Protein AF-A7TA82-F1 (afdb_monomer_lite)

InterPro domains:
  IPR003020 Bicarbonate transporter, eukaryotic [PR01231] (74-86)
  IPR003020 Bicarbonate transporter, eukaryotic [PR01231] (95-107)
  IPR003020 Bicarbonate transporter, eukaryotic [PTHR11453] (2-113)
  IPR011531 Bicarbonate transporter-like, transmembrane domain [PF00955] (2-113)

pLDDT: mean 87.97, std 6.19, range [56.41, 96.25]

Foldseek 3Di:
DVVQVVVQVVVLVVCCVPPPDNVDRDHDAPVNVVVLVVLVVVCVVVVHDSVVVVVVVVVVVVVVVVVCVVVVVVVVVVVDDPVNVVVVVVVSVVVVVVVVVVVVVVVCVVPPDDD

Secondary structure (DSSP, 8-state):
-HHHHHHHHHHHHHHHHH-S-TTPPP---HHHHHHHHHHHHHHHHHT--HHHHHHHHHHHHHHHHHHHHHTTTHHHHTT--HHHHHHHHHHHHHHHHHHHHHHHHHHHHHS----

Organism: Nematostella vectensis (NCBI:txid45351)

Structure (mmCIF, N/CA/C/O backbone):
data_AF-A7TA82-F1
#
_entry.id   AF-A7TA82-F1
#
loop_
_atom_site.group_PDB
_atom_site.id
_atom_site.type_symbol
_atom_site.label_atom_id
_atom_site.label_alt_id
_atom_site.label_comp_id
_atom_site.label_asym_id
_atom_site.label_entity_id
_atom_site.label_seq_id
_atom_site.pdbx_PDB_ins_code
_atom_site.Cartn_x
_atom_site.Cartn_y
_atom_site.Cartn_z
_atom_site.occupancy
_atom_site.B_iso_or_equiv
_atom_site.auth_seq_id
_atom_site.auth_comp_id
_atom_site.auth_asym_id
_atom_site.auth_atom_id
_atom_site.pdbx_PDB_model_num
ATOM 1 N N . ALA A 1 1 ? -13.022 -10.101 -6.756 1.00 64.88 1 ALA A N 1
ATOM 2 C CA . ALA A 1 1 ? -12.839 -9.305 -7.994 1.00 64.88 1 ALA A CA 1
ATOM 3 C C . ALA A 1 1 ? -13.788 -8.105 -8.052 1.00 64.88 1 ALA A C 1
ATOM 5 O O . ALA A 1 1 ? -13.301 -6.985 -8.067 1.00 64.88 1 ALA A O 1
ATOM 6 N N . MET A 1 2 ? -15.112 -8.308 -8.012 1.00 81.75 2 MET A N 1
ATOM 7 C CA . MET A 1 2 ? -16.097 -7.213 -8.091 1.00 81.75 2 MET A CA 1
ATOM 8 C C . MET A 1 2 ? -15.935 -6.156 -6.984 1.00 81.75 2 MET A C 1
ATOM 10 O O . MET A 1 2 ? -15.933 -4.965 -7.274 1.00 81.75 2 MET A O 1
ATOM 14 N N . GLU A 1 3 ? -15.715 -6.578 -5.736 1.00 82.75 3 GLU A N 1
ATOM 15 C CA . GLU A 1 3 ? -15.511 -5.661 -4.601 1.00 82.75 3 GLU A CA 1
ATOM 16 C C . GLU A 1 3 ? -14.254 -4.795 -4.760 1.00 82.75 3 GLU A C 1
ATOM 18 O O . GLU A 1 3 ? -14.289 -3.598 -4.497 1.00 82.75 3 GLU A O 1
ATOM 23 N N . GLN A 1 4 ? -13.159 -5.382 -5.254 1.00 81.12 4 GLN A N 1
ATOM 24 C CA . GLN A 1 4 ? -11.901 -4.672 -5.513 1.00 81.12 4 GLN A CA 1
ATOM 25 C C . GLN A 1 4 ? -12.055 -3.663 -6.664 1.00 81.12 4 GLN A C 1
ATOM 27 O O . GLN A 1 4 ? -11.525 -2.558 -6.592 1.00 81.12 4 GLN A O 1
ATOM 32 N N . MET A 1 5 ? -12.830 -4.002 -7.702 1.00 86.31 5 MET A N 1
ATOM 33 C CA . MET A 1 5 ? -13.138 -3.079 -8.801 1.00 86.31 5 MET A CA 1
ATOM 34 C C . MET A 1 5 ? -14.002 -1.905 -8.332 1.00 86.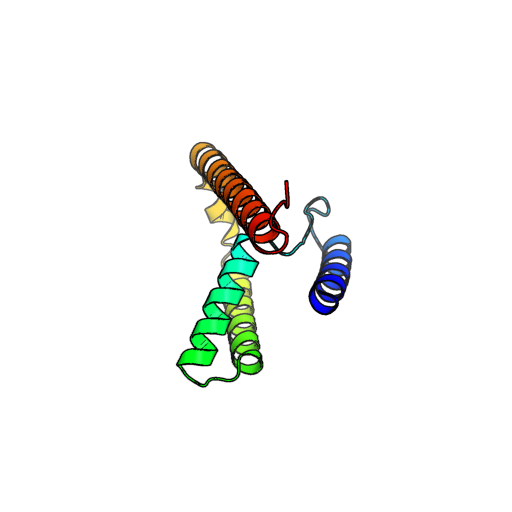31 5 MET A C 1
ATOM 36 O O . MET A 1 5 ? -13.694 -0.757 -8.644 1.00 86.31 5 MET A O 1
ATOM 40 N N . LEU A 1 6 ? -15.060 -2.181 -7.565 1.00 90.50 6 LEU A N 1
ATOM 41 C CA . LEU A 1 6 ? -15.954 -1.148 -7.044 1.00 90.50 6 LEU A CA 1
ATOM 42 C C . LEU A 1 6 ? -15.230 -0.240 -6.040 1.00 90.50 6 LEU A C 1
ATOM 44 O O . LEU A 1 6 ? -15.313 0.982 -6.146 1.00 90.50 6 LEU A O 1
ATOM 48 N N . GLY A 1 7 ? -14.479 -0.828 -5.105 1.00 86.88 7 GLY A N 1
ATOM 49 C CA . GLY A 1 7 ? -13.681 -0.092 -4.126 1.00 86.88 7 GLY A CA 1
ATOM 50 C C . GLY A 1 7 ? -12.603 0.769 -4.785 1.00 86.88 7 GLY A C 1
ATOM 51 O O . GLY A 1 7 ? -12.468 1.944 -4.448 1.00 86.88 7 GLY A O 1
ATOM 52 N N . GLY A 1 8 ? -11.897 0.223 -5.781 1.00 87.62 8 GLY A N 1
ATOM 53 C CA . GLY A 1 8 ? -10.913 0.962 -6.571 1.00 87.62 8 GLY A CA 1
ATOM 54 C C . GLY A 1 8 ? -11.528 2.122 -7.357 1.00 87.62 8 GLY A C 1
ATOM 55 O O . GLY A 1 8 ? -10.978 3.219 -7.348 1.00 87.62 8 GLY A O 1
ATOM 56 N N . ALA A 1 9 ? -12.695 1.922 -7.978 1.00 88.94 9 ALA A N 1
ATOM 57 C CA . ALA A 1 9 ? -13.388 2.974 -8.722 1.00 88.94 9 ALA A CA 1
ATOM 58 C C . ALA A 1 9 ? -13.836 4.129 -7.813 1.00 88.94 9 ALA A C 1
ATOM 60 O O . ALA A 1 9 ? -13.569 5.292 -8.116 1.00 88.94 9 ALA A O 1
ATOM 61 N N . ILE A 1 10 ? -14.471 3.820 -6.678 1.00 91.75 10 ILE A N 1
ATOM 62 C CA . ILE A 1 10 ? -14.922 4.836 -5.715 1.00 91.75 10 ILE A CA 1
ATOM 63 C C . ILE A 1 10 ? -13.717 5.585 -5.129 1.00 91.75 10 ILE A C 1
ATOM 65 O O . ILE A 1 10 ? -13.713 6.816 -5.104 1.00 91.75 10 ILE A O 1
ATOM 69 N N . GLY A 1 11 ? -12.673 4.859 -4.713 1.00 89.06 11 GLY A N 1
ATOM 70 C CA . GLY A 1 11 ? -11.445 5.453 -4.183 1.00 89.06 11 GLY A CA 1
ATOM 71 C C . GLY A 1 11 ? -10.726 6.338 -5.203 1.00 89.06 11 GLY A C 1
ATOM 72 O O . GLY A 1 11 ? -10.298 7.440 -4.866 1.00 89.06 11 GLY A O 1
ATOM 73 N N . GLY A 1 12 ? -10.659 5.901 -6.463 1.00 88.94 12 GLY A N 1
ATOM 74 C CA . GLY A 1 12 ? -10.059 6.658 -7.561 1.00 88.94 12 GLY A CA 1
ATOM 75 C C . GLY A 1 12 ? -10.805 7.955 -7.878 1.00 88.94 12 GLY A C 1
ATOM 76 O O . GLY A 1 12 ? -10.166 8.992 -8.032 1.00 88.94 12 GLY A O 1
ATOM 77 N N . ILE A 1 13 ? -12.144 7.934 -7.915 1.00 91.44 13 ILE A N 1
ATOM 78 C CA . ILE A 1 13 ? -12.958 9.141 -8.152 1.00 91.44 13 ILE A CA 1
ATOM 79 C C . ILE A 1 13 ? -12.767 10.153 -7.019 1.00 91.44 13 ILE A C 1
ATOM 81 O O . ILE A 1 13 ? -12.525 11.331 -7.278 1.00 91.44 13 ILE A O 1
ATOM 85 N N . LEU A 1 14 ? -12.845 9.700 -5.763 1.00 92.12 14 LEU A N 1
ATOM 86 C CA . LEU A 1 14 ? -12.642 10.574 -4.607 1.00 92.12 14 LEU A CA 1
ATOM 87 C C . LEU A 1 14 ? -11.230 11.172 -4.607 1.00 92.12 14 LEU A C 1
ATOM 89 O O . LEU A 1 14 ? -11.067 12.374 -4.411 1.00 92.12 14 LEU A O 1
ATOM 93 N N . PHE A 1 15 ? -10.207 10.368 -4.893 1.00 90.38 15 PHE A N 1
ATOM 94 C CA . PHE A 1 15 ? -8.835 10.859 -4.966 1.00 90.38 15 PHE A CA 1
ATOM 95 C C . PHE A 1 15 ? -8.628 11.843 -6.120 1.00 90.38 15 PHE A C 1
ATOM 97 O O . PHE A 1 15 ? -7.997 12.878 -5.934 1.00 90.38 15 PHE A O 1
ATOM 104 N N . ALA A 1 16 ? -9.199 11.590 -7.297 1.00 89.06 16 ALA A N 1
ATOM 105 C CA . ALA A 1 16 ? -9.079 12.502 -8.432 1.00 89.06 16 ALA A CA 1
ATOM 106 C C . ALA A 1 16 ? -9.696 13.886 -8.151 1.00 89.06 16 ALA A C 1
ATOM 108 O O . ALA A 1 16 ? -9.165 14.889 -8.618 1.00 89.06 16 ALA A O 1
ATOM 109 N N . LEU A 1 17 ? -10.785 13.949 -7.374 1.00 91.44 17 LEU A N 1
ATOM 110 C CA . LEU A 1 17 ? -11.460 15.207 -7.032 1.00 91.44 17 LEU A CA 1
ATOM 111 C C . LEU A 1 17 ? -10.759 15.999 -5.919 1.00 91.44 17 LEU A C 1
ATOM 113 O O . LEU A 1 17 ? -10.806 17.227 -5.936 1.00 91.44 17 LEU A O 1
ATOM 117 N N . PHE A 1 18 ? -10.137 15.316 -4.952 1.00 90.56 18 PHE A N 1
ATOM 118 C CA . PHE A 1 18 ? -9.626 15.943 -3.724 1.00 90.56 18 PHE A CA 1
ATOM 119 C C . PHE A 1 18 ? -8.095 15.872 -3.546 1.00 90.56 18 PHE A C 1
ATOM 121 O O . PHE A 1 18 ? -7.581 16.395 -2.559 1.00 90.56 18 PHE A O 1
ATOM 128 N N . SER A 1 19 ? -7.345 15.238 -4.455 1.00 89.94 19 SER A N 1
ATOM 129 C CA . SER A 1 19 ? -5.879 15.122 -4.350 1.00 89.94 19 SER A CA 1
ATOM 130 C C . SER A 1 19 ? -5.126 16.332 -4.914 1.00 89.94 19 SER A C 1
ATOM 132 O O . SER A 1 19 ? -5.579 17.006 -5.836 1.00 89.94 19 SER A O 1
ATOM 134 N N . GLY A 1 20 ? -3.920 16.578 -4.389 1.00 85.38 20 GLY A N 1
ATOM 135 C CA . GLY A 1 20 ? -2.993 17.583 -4.928 1.00 85.38 20 GLY A CA 1
ATOM 136 C C . GLY A 1 20 ? -2.236 17.135 -6.187 1.00 85.38 20 GLY A C 1
ATOM 137 O O . GLY A 1 20 ? -1.688 17.974 -6.895 1.00 85.38 20 GLY A O 1
ATOM 138 N N . GLN A 1 21 ? -2.211 15.828 -6.484 1.00 89.06 21 GLN A N 1
ATOM 139 C CA . GLN A 1 21 ? -1.572 15.261 -7.676 1.00 89.06 21 GLN A CA 1
ATOM 140 C C . GLN A 1 21 ? -2.444 14.146 -8.285 1.00 89.06 21 GLN A C 1
ATOM 142 O O . GLN A 1 21 ? -2.228 12.962 -8.006 1.00 89.06 21 GLN A O 1
ATOM 147 N N . PRO A 1 22 ? -3.401 14.496 -9.162 1.00 85.44 22 PRO A N 1
ATOM 148 C CA . PRO A 1 22 ? -4.368 13.544 -9.714 1.00 85.44 22 PRO A CA 1
ATOM 149 C C . PRO A 1 22 ? -3.779 12.568 -10.749 1.00 85.44 22 PRO A C 1
ATOM 151 O O . PRO A 1 22 ? -4.473 11.656 -11.185 1.00 85.44 22 PRO A O 1
ATOM 154 N N . LEU A 1 23 ? -2.506 12.719 -11.145 1.00 86.12 23 LEU A N 1
ATOM 155 C CA . LEU A 1 23 ? -1.823 11.758 -12.026 1.00 86.12 23 LEU A CA 1
ATOM 156 C C . LEU A 1 23 ? -1.490 10.429 -11.325 1.00 86.12 23 LEU A C 1
ATOM 158 O O . LEU A 1 23 ? -1.131 9.462 -11.995 1.00 86.12 23 LEU A O 1
ATOM 162 N N . ILE A 1 24 ? -1.579 10.369 -9.992 1.00 86.06 24 ILE A N 1
ATOM 163 C CA . ILE A 1 24 ? -1.325 9.137 -9.242 1.00 86.06 24 ILE A CA 1
ATOM 164 C C . ILE A 1 24 ? -2.525 8.199 -9.410 1.00 86.06 24 ILE A C 1
ATOM 166 O O . ILE A 1 24 ? -3.631 8.496 -8.962 1.00 86.06 24 ILE A O 1
ATOM 170 N N . ILE A 1 25 ? -2.291 7.042 -10.030 1.00 83.94 25 ILE A N 1
ATOM 171 C CA . ILE A 1 25 ? -3.305 6.000 -10.193 1.00 83.94 25 ILE A CA 1
ATOM 172 C C . ILE A 1 25 ? -3.367 5.167 -8.912 1.00 83.94 25 ILE A C 1
ATOM 174 O O . ILE A 1 25 ? -2.403 4.493 -8.549 1.00 83.94 25 ILE A O 1
ATOM 178 N N . LEU A 1 26 ? -4.519 5.191 -8.243 1.00 83.38 26 LEU A N 1
ATOM 179 C CA . LEU A 1 26 ? -4.802 4.302 -7.122 1.00 83.38 26 LEU A CA 1
ATOM 180 C C . LEU A 1 26 ? -5.256 2.934 -7.634 1.00 83.38 26 LEU A C 1
ATOM 182 O O . LEU A 1 26 ? -6.160 2.834 -8.462 1.00 83.38 26 LEU A O 1
ATOM 186 N N . GLY A 1 27 ? -4.657 1.872 -7.107 1.00 79.12 27 GLY A N 1
ATOM 187 C CA . GLY A 1 27 ? -5.025 0.502 -7.443 1.00 79.12 27 GLY A CA 1
ATOM 188 C C . GLY A 1 27 ? -4.447 -0.502 -6.455 1.00 79.12 27 GLY A C 1
ATOM 189 O O . GLY A 1 27 ? -3.519 -0.192 -5.707 1.00 79.12 27 GLY A O 1
ATOM 190 N N . ALA A 1 28 ? -5.003 -1.715 -6.454 1.00 75.56 28 ALA A N 1
ATOM 191 C CA . ALA A 1 28 ? -4.438 -2.824 -5.697 1.00 75.56 28 ALA A CA 1
ATOM 192 C C . ALA A 1 28 ? -3.053 -3.171 -6.264 1.00 75.56 28 ALA A C 1
ATOM 194 O O . ALA A 1 28 ? -2.906 -3.424 -7.461 1.00 75.56 28 ALA A O 1
ATOM 195 N N . THR A 1 29 ? -2.035 -3.169 -5.408 1.00 84.12 29 THR A N 1
ATOM 196 C CA . THR A 1 29 ? -0.664 -3.519 -5.787 1.00 84.12 29 THR A CA 1
ATOM 197 C C . THR A 1 29 ? -0.387 -4.986 -5.454 1.00 84.12 29 THR A C 1
ATOM 199 O O . THR A 1 29 ? -0.929 -5.520 -4.488 1.00 84.12 29 THR A O 1
ATOM 202 N N . GLY A 1 30 ? 0.469 -5.649 -6.240 1.00 80.56 30 GLY A N 1
ATOM 203 C CA . GLY A 1 30 ? 0.838 -7.060 -6.020 1.00 80.56 30 GLY A CA 1
ATOM 204 C C . GLY A 1 30 ? 1.261 -7.369 -4.575 1.00 80.56 30 GLY A C 1
ATOM 205 O O . GLY A 1 30 ? 0.685 -8.265 -3.961 1.00 80.56 30 GLY A O 1
ATOM 206 N N . PRO A 1 31 ? 2.156 -6.571 -3.956 1.00 80.94 31 PRO A N 1
ATOM 207 C CA . PRO A 1 31 ? 2.544 -6.775 -2.560 1.00 80.94 31 PRO A CA 1
ATOM 208 C C . PRO A 1 31 ? 1.383 -6.689 -1.559 1.00 80.94 31 PRO A C 1
ATOM 210 O O . PRO A 1 31 ? 1.390 -7.400 -0.557 1.00 80.94 31 PRO A O 1
ATOM 213 N N . MET A 1 32 ? 0.377 -5.848 -1.821 1.00 86.25 32 MET A N 1
ATOM 214 C CA . MET A 1 32 ? -0.803 -5.733 -0.961 1.00 86.25 32 MET A CA 1
ATOM 215 C C . MET A 1 32 ? -1.691 -6.981 -1.053 1.00 86.25 32 MET A C 1
ATOM 217 O O . MET A 1 32 ? -2.168 -7.453 -0.025 1.00 86.25 32 MET A O 1
ATOM 221 N N . LEU A 1 33 ? -1.825 -7.582 -2.241 1.00 84.88 33 LEU A N 1
ATOM 222 C CA . LEU A 1 33 ? -2.533 -8.859 -2.409 1.00 84.88 33 LEU A CA 1
ATOM 223 C C . LEU A 1 33 ? -1.832 -10.003 -1.661 1.00 84.88 33 LEU A C 1
ATOM 225 O O . LEU A 1 33 ? -2.492 -10.772 -0.967 1.00 84.88 33 LEU A O 1
ATOM 229 N N . VAL A 1 34 ? -0.499 -10.081 -1.746 1.00 85.50 34 VAL A N 1
ATOM 230 C CA . VAL A 1 34 ? 0.295 -11.074 -0.995 1.00 85.50 34 VAL A CA 1
ATOM 231 C C . VAL A 1 34 ? 0.137 -10.871 0.514 1.00 85.50 34 VAL A C 1
ATOM 233 O O . VAL A 1 34 ? -0.004 -11.837 1.263 1.00 85.50 34 VAL A O 1
ATOM 236 N N . PHE A 1 35 ? 0.119 -9.620 0.980 1.00 88.06 35 PHE A N 1
ATOM 237 C CA . PHE A 1 35 ? -0.162 -9.316 2.381 1.00 88.06 35 PHE A CA 1
ATOM 238 C C . PHE A 1 35 ? -1.562 -9.792 2.806 1.00 88.06 35 PHE A C 1
ATOM 240 O O . PHE A 1 35 ? -1.689 -10.429 3.851 1.00 88.06 35 PHE A O 1
ATOM 247 N N . GLU A 1 36 ? -2.601 -9.544 2.000 1.00 88.38 36 GLU A N 1
ATOM 248 C CA . GLU A 1 36 ? -3.961 -10.023 2.290 1.00 88.38 36 GLU A CA 1
ATOM 249 C C . GLU A 1 36 ? -4.040 -11.561 2.349 1.00 88.38 36 GLU A C 1
ATOM 251 O O . GLU A 1 36 ? -4.717 -12.089 3.231 1.00 88.38 36 GLU A O 1
ATOM 256 N N . GLU A 1 37 ? -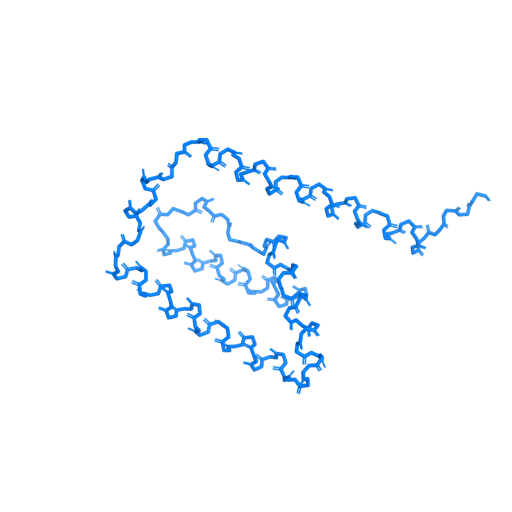3.312 -12.282 1.488 1.00 88.50 37 GLU A N 1
ATOM 257 C CA . GLU A 1 37 ? -3.225 -13.754 1.501 1.00 88.50 37 GLU A CA 1
ATOM 258 C C . GLU A 1 37 ? -2.576 -14.283 2.795 1.00 88.50 37 GLU A C 1
ATOM 260 O O . GLU A 1 37 ? -3.076 -15.220 3.429 1.00 88.50 37 GLU A O 1
ATOM 265 N N . ILE A 1 38 ? -1.494 -13.644 3.250 1.00 91.00 38 ILE A N 1
ATOM 266 C CA . ILE A 1 38 ? -0.831 -13.992 4.516 1.00 91.00 38 ILE A CA 1
ATOM 267 C C . ILE A 1 38 ? -1.766 -13.730 5.704 1.00 91.00 38 ILE A C 1
ATOM 269 O O . ILE A 1 38 ? -1.878 -14.567 6.598 1.00 91.00 38 ILE A O 1
ATOM 273 N N . VAL A 1 39 ? -2.466 -12.594 5.717 1.00 92.44 39 VAL A N 1
ATOM 274 C CA . VAL A 1 39 ? -3.430 -12.270 6.780 1.00 92.44 39 VAL A CA 1
ATOM 275 C C . VAL A 1 39 ? -4.587 -13.266 6.792 1.00 92.44 39 VAL A C 1
ATOM 277 O O . VAL A 1 39 ? -4.991 -13.718 7.861 1.00 92.44 39 VAL A O 1
ATOM 280 N N . TYR A 1 40 ? -5.091 -13.652 5.621 1.00 91.19 40 TYR A N 1
ATOM 281 C CA . TYR A 1 40 ? -6.157 -14.641 5.504 1.00 91.19 40 TYR A CA 1
ATOM 282 C C . TYR A 1 40 ? -5.741 -16.001 6.087 1.00 91.19 40 TYR A C 1
ATOM 284 O O . TYR A 1 40 ? -6.419 -16.530 6.968 1.00 91.19 40 TYR A O 1
ATOM 292 N N . THR A 1 41 ? -4.581 -16.525 5.675 1.00 91.69 41 THR A N 1
ATOM 293 C CA . THR A 1 41 ? -4.051 -17.801 6.196 1.00 91.69 41 THR A CA 1
ATOM 294 C C . THR A 1 41 ? -3.706 -17.734 7.687 1.00 91.69 41 THR A C 1
ATOM 296 O O . THR A 1 41 ? -3.833 -18.729 8.403 1.00 91.69 41 THR A O 1
ATOM 299 N N . PHE A 1 42 ? -3.304 -16.568 8.197 1.00 92.81 42 PHE A N 1
ATOM 300 C CA . PHE A 1 42 ? -3.107 -16.346 9.628 1.00 92.81 42 PHE A CA 1
ATOM 301 C C . PHE A 1 42 ? -4.429 -16.409 10.407 1.00 92.81 42 PHE A C 1
ATOM 303 O O . PHE A 1 42 ? -4.510 -17.113 11.414 1.00 92.81 42 PHE A O 1
ATOM 310 N N . CYS A 1 43 ? -5.471 -15.719 9.934 1.00 92.44 43 CYS A N 1
ATOM 311 C CA . CYS A 1 43 ? -6.794 -15.743 10.557 1.00 92.44 43 CYS A CA 1
ATOM 312 C C . CYS A 1 43 ? -7.379 -17.160 10.602 1.00 92.44 43 CYS A C 1
ATOM 314 O O . CYS A 1 43 ? -7.905 -17.558 11.640 1.00 92.44 43 CYS A O 1
ATOM 316 N N . GLU A 1 44 ? -7.218 -17.938 9.529 1.00 92.00 44 GLU A N 1
ATOM 317 C CA . GLU A 1 44 ? -7.664 -19.335 9.463 1.00 92.00 44 GLU A CA 1
ATOM 318 C C . GLU A 1 44 ? -6.965 -20.216 10.511 1.00 92.00 44 GLU A C 1
ATOM 320 O O . GLU A 1 44 ? -7.616 -20.993 11.207 1.00 92.00 44 GLU A O 1
ATOM 325 N N . ARG A 1 45 ? -5.649 -20.047 10.702 1.00 92.44 45 ARG A N 1
ATOM 326 C CA . ARG A 1 45 ? -4.873 -20.810 11.699 1.00 92.44 45 ARG A CA 1
ATOM 327 C C . ARG A 1 45 ? -5.241 -20.480 13.142 1.00 92.44 45 ARG A C 1
ATOM 329 O O . ARG A 1 45 ? -5.162 -21.355 14.000 1.00 92.44 45 ARG A O 1
ATOM 336 N N . VAL A 1 46 ? -5.585 -19.224 13.421 1.00 90.38 46 VAL A N 1
ATOM 337 C CA . VAL A 1 46 ? -5.912 -18.753 14.778 1.00 90.38 46 VAL A CA 1
ATOM 338 C C . VAL A 1 46 ? -7.419 -18.866 15.067 1.00 90.38 46 VAL A C 1
ATOM 340 O O . VAL A 1 46 ? -7.832 -18.757 16.218 1.00 90.38 46 VAL A O 1
ATOM 343 N N . GLY A 1 47 ? -8.247 -19.136 14.051 1.00 88.69 47 GLY A N 1
ATOM 344 C CA . GLY A 1 47 ? -9.703 -19.226 14.188 1.00 88.69 47 GLY A CA 1
ATOM 345 C C . GLY A 1 47 ? -10.387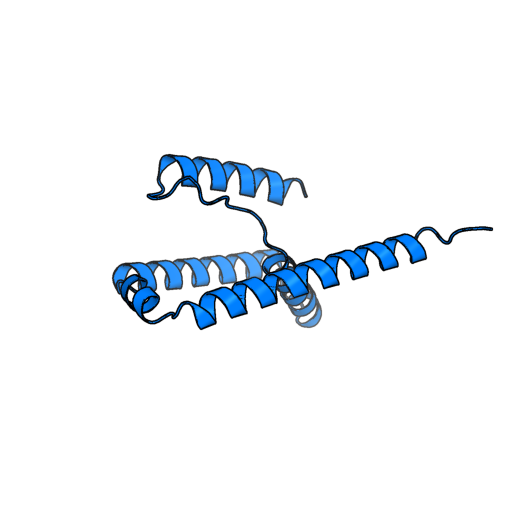 -17.866 14.359 1.00 88.69 47 GLY A C 1
ATOM 346 O O . GLY A 1 47 ? -11.433 -17.782 14.998 1.00 88.69 47 GLY A O 1
ATOM 347 N N . LEU A 1 48 ? -9.790 -16.792 13.833 1.00 88.31 48 LEU A N 1
ATOM 348 C CA . LEU A 1 48 ? -10.348 -15.438 13.893 1.00 88.31 48 LEU A CA 1
ATOM 349 C C . LEU A 1 48 ? -11.156 -15.117 12.633 1.00 88.31 48 LEU A C 1
ATOM 351 O O . LEU A 1 48 ? -10.778 -15.494 11.525 1.00 88.31 48 LEU A O 1
ATOM 355 N N . GLU A 1 49 ? -12.235 -14.346 12.783 1.00 90.75 49 GLU A N 1
ATOM 356 C CA . GLU A 1 49 ? -13.006 -13.851 11.642 1.00 90.75 49 GLU A CA 1
ATOM 357 C C . GLU A 1 49 ? -12.192 -12.840 10.823 1.00 90.75 49 GLU A C 1
ATOM 359 O O . GLU A 1 49 ? -11.916 -11.720 11.269 1.00 90.75 49 GLU A O 1
ATOM 364 N N . TYR A 1 50 ? -11.850 -13.223 9.590 1.00 88.75 50 TYR A N 1
ATOM 365 C CA . TYR A 1 50 ? -11.055 -12.410 8.668 1.00 88.75 50 TYR A CA 1
ATOM 366 C C . TYR A 1 50 ? -11.642 -11.007 8.448 1.00 88.75 50 TYR A C 1
ATOM 368 O O . TYR A 1 50 ? -10.902 -10.026 8.464 1.00 88.75 50 TYR A O 1
ATOM 376 N N . LEU A 1 51 ? -12.965 -10.885 8.280 1.00 88.69 51 LEU A N 1
ATOM 377 C CA . LEU A 1 51 ? -13.606 -9.600 7.979 1.00 88.69 51 LEU A CA 1
ATOM 378 C C . LEU A 1 51 ? -13.477 -8.605 9.143 1.00 88.69 51 LEU A C 1
ATOM 380 O O . LEU A 1 51 ? -13.083 -7.455 8.937 1.00 88.69 51 LEU A O 1
ATOM 384 N N . SER A 1 52 ? -13.744 -9.066 10.367 1.00 91.69 52 SER A N 1
ATOM 385 C CA . SER A 1 52 ? -13.591 -8.278 11.593 1.00 91.69 52 SER A CA 1
ATOM 386 C C . SER A 1 52 ? -12.133 -7.862 11.797 1.00 91.69 52 SER A C 1
ATOM 388 O O . SER A 1 52 ? -11.849 -6.703 12.097 1.00 91.69 52 SER A O 1
ATOM 390 N N . PHE A 1 53 ? -11.187 -8.778 11.567 1.00 92.00 53 PHE A N 1
ATOM 391 C CA . PHE A 1 53 ? -9.759 -8.484 11.687 1.00 92.00 53 PHE A CA 1
ATOM 392 C C . PHE A 1 53 ? -9.269 -7.485 10.627 1.00 92.00 53 PHE A C 1
ATOM 394 O O . PHE A 1 53 ? -8.542 -6.546 10.953 1.00 92.00 53 PHE A O 1
ATOM 401 N N . ARG A 1 54 ? -9.728 -7.616 9.376 1.00 91.06 54 ARG A N 1
ATOM 402 C CA . ARG A 1 54 ? -9.419 -6.682 8.283 1.00 91.06 54 ARG A CA 1
ATOM 403 C C . ARG A 1 54 ? -9.897 -5.265 8.596 1.00 91.06 54 ARG A C 1
ATOM 405 O O . ARG A 1 54 ? -9.170 -4.307 8.336 1.00 91.06 54 ARG A O 1
ATOM 412 N N . LEU A 1 55 ? -11.085 -5.130 9.190 1.00 92.25 55 LEU A N 1
ATOM 413 C CA . LEU A 1 55 ? -11.615 -3.840 9.635 1.00 92.25 55 LEU A CA 1
ATOM 414 C C . LEU A 1 55 ? -10.723 -3.215 10.715 1.00 92.25 55 LEU A C 1
ATOM 416 O O . LEU A 1 55 ? -10.379 -2.038 10.614 1.00 92.25 55 LEU A O 1
ATOM 420 N N . TRP A 1 56 ? -10.291 -3.999 11.707 1.00 94.31 56 TRP A N 1
ATOM 421 C CA . TRP A 1 56 ? -9.378 -3.519 12.746 1.00 94.31 56 TRP A CA 1
ATOM 422 C C . TRP A 1 56 ? -8.033 -3.056 12.185 1.00 94.31 56 TRP A C 1
ATOM 424 O O . TRP A 1 56 ? -7.572 -1.981 12.566 1.00 94.31 56 TRP A O 1
ATOM 434 N N . ILE A 1 57 ? -7.432 -3.805 11.251 1.00 93.81 57 ILE A N 1
ATOM 435 C CA . ILE A 1 57 ? -6.209 -3.369 10.556 1.00 93.81 57 ILE A CA 1
ATOM 436 C C . ILE A 1 57 ? -6.450 -2.011 9.886 1.00 93.81 57 ILE A C 1
ATOM 438 O O . ILE A 1 57 ? -5.674 -1.084 10.102 1.00 93.81 57 ILE A O 1
ATOM 442 N N . GLY A 1 58 ? -7.554 -1.863 9.146 1.00 93.44 58 GLY A N 1
ATOM 443 C CA . GLY A 1 58 ? -7.902 -0.612 8.469 1.00 93.44 58 GLY A CA 1
ATOM 444 C C . GLY A 1 58 ? -8.060 0.582 9.417 1.00 93.44 58 GLY A C 1
ATOM 445 O O . GLY A 1 58 ? -7.551 1.664 9.124 1.00 93.44 58 GLY A O 1
ATOM 446 N N . ILE A 1 59 ? -8.700 0.390 10.578 1.00 95.88 59 ILE A N 1
ATOM 447 C CA . ILE A 1 59 ? -8.848 1.442 11.600 1.00 95.88 59 ILE A CA 1
ATOM 448 C C . ILE A 1 59 ? -7.481 1.894 12.121 1.00 95.88 59 ILE A C 1
ATOM 450 O O . ILE A 1 59 ? -7.219 3.097 12.190 1.00 95.88 59 ILE A O 1
ATOM 454 N N . TRP A 1 60 ? -6.597 0.954 12.464 1.00 96.19 60 TRP A N 1
ATOM 455 C CA . TRP A 1 60 ? -5.255 1.287 12.947 1.00 96.19 60 TRP A CA 1
ATOM 456 C C . TRP A 1 60 ? -4.411 1.964 11.866 1.00 96.19 60 TRP A C 1
ATOM 458 O O . TRP A 1 60 ? -3.750 2.962 12.147 1.00 96.19 60 TRP A O 1
ATOM 468 N N . THR A 1 61 ? -4.476 1.493 10.618 1.00 94.25 61 THR A N 1
ATOM 469 C CA . THR A 1 61 ? -3.794 2.137 9.487 1.00 94.25 61 THR A CA 1
ATOM 470 C C . THR A 1 61 ? -4.278 3.573 9.282 1.00 94.25 61 THR A C 1
ATOM 472 O O . THR A 1 61 ? -3.453 4.468 9.104 1.00 94.25 61 THR A O 1
ATOM 475 N N . MET A 1 62 ? -5.589 3.825 9.366 1.00 94.50 62 MET A N 1
ATOM 476 C CA . MET A 1 62 ? -6.147 5.178 9.285 1.00 94.50 62 MET A CA 1
ATOM 477 C C . MET A 1 62 ? -5.656 6.061 10.439 1.00 94.50 62 MET A C 1
ATOM 479 O O . MET A 1 62 ? -5.250 7.198 10.205 1.00 94.50 62 MET A O 1
ATOM 483 N N . LEU A 1 63 ? -5.644 5.542 11.671 1.00 96.25 63 LEU A N 1
ATOM 484 C CA . LEU A 1 63 ? -5.154 6.278 12.837 1.00 96.25 63 LEU A CA 1
ATOM 485 C C . LEU A 1 63 ? -3.680 6.674 12.675 1.00 96.25 63 LEU A C 1
ATOM 487 O O . LEU A 1 63 ? -3.335 7.839 12.865 1.00 96.25 63 LEU A O 1
ATOM 491 N N . PHE A 1 64 ? -2.817 5.733 12.282 1.00 95.00 64 PHE A N 1
ATOM 492 C CA . PHE A 1 64 ? -1.405 6.025 12.037 1.00 95.00 64 PHE A CA 1
ATOM 493 C C . PHE A 1 64 ? -1.214 7.001 10.874 1.00 95.00 64 PHE A C 1
ATOM 495 O O . PHE A 1 64 ? -0.376 7.893 10.968 1.00 95.00 64 PHE A O 1
ATOM 502 N N . CYS A 1 65 ? -2.020 6.896 9.815 1.00 93.38 65 CYS A N 1
ATOM 503 C CA . CYS A 1 65 ? -1.996 7.845 8.706 1.00 93.38 65 CYS A CA 1
ATOM 504 C C . CYS A 1 65 ? -2.323 9.273 9.175 1.00 93.38 65 CYS A C 1
ATOM 506 O O . CYS A 1 65 ? -1.586 10.202 8.854 1.00 93.38 65 CYS A O 1
ATOM 508 N N . LEU A 1 66 ? -3.362 9.449 9.999 1.00 94.38 66 LEU A N 1
ATOM 509 C CA . LEU A 1 66 ? -3.713 10.757 10.561 1.00 94.38 66 LEU A CA 1
ATOM 510 C C . LEU A 1 66 ? -2.603 11.319 11.453 1.00 94.38 66 LEU A C 1
ATOM 512 O O . LEU A 1 66 ? -2.280 12.500 11.342 1.00 94.38 66 LEU A O 1
ATOM 516 N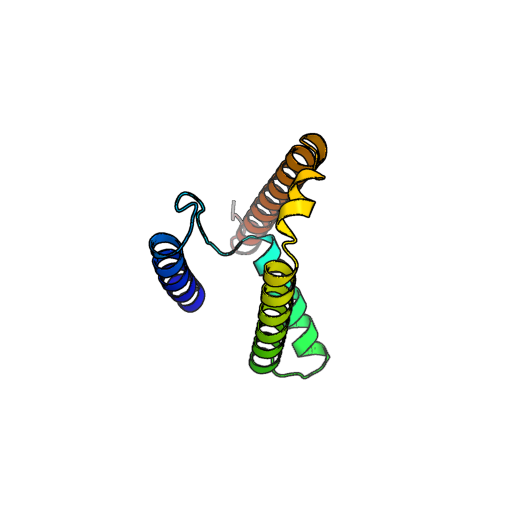 N . ILE A 1 67 ? -1.990 10.484 12.299 1.00 95.00 67 ILE A N 1
ATOM 517 C CA . ILE A 1 67 ? -0.852 10.900 13.132 1.00 95.00 67 ILE A CA 1
ATOM 518 C C . ILE A 1 67 ? 0.293 11.398 12.245 1.00 95.00 67 ILE A C 1
ATOM 520 O O . ILE A 1 67 ? 0.798 12.490 12.484 1.00 95.00 67 ILE A O 1
ATOM 524 N N . LEU A 1 68 ? 0.651 10.652 11.194 1.00 92.56 68 LEU A N 1
ATOM 525 C CA . LEU A 1 68 ? 1.725 11.027 10.269 1.00 92.56 68 LEU A CA 1
ATOM 526 C C . LEU A 1 68 ? 1.457 12.362 9.561 1.00 92.56 68 LEU A C 1
ATOM 528 O O . LEU A 1 68 ? 2.381 13.166 9.425 1.00 92.56 68 LEU A O 1
ATOM 532 N N . VAL A 1 69 ? 0.205 12.611 9.160 1.00 91.81 69 VAL A N 1
ATOM 533 C CA . VAL A 1 69 ? -0.221 13.882 8.552 1.00 91.81 69 VAL A CA 1
ATOM 534 C C . VAL A 1 69 ? -0.092 15.038 9.544 1.00 91.81 69 VAL A C 1
ATOM 536 O O . VAL A 1 69 ? 0.451 16.080 9.191 1.00 91.81 69 VAL A O 1
ATOM 539 N N . VAL A 1 70 ? -0.532 14.859 10.794 1.00 93.88 70 VAL A N 1
ATOM 540 C CA . VAL A 1 70 ? -0.419 15.898 11.836 1.00 93.88 70 VAL A CA 1
ATOM 541 C C . VAL A 1 70 ? 1.043 16.181 12.194 1.00 93.88 70 VAL A C 1
ATOM 543 O O . VAL A 1 70 ? 1.392 17.325 12.472 1.00 93.88 70 VAL A O 1
ATOM 546 N N . THR A 1 71 ? 1.908 15.165 12.166 1.00 91.62 71 THR A N 1
ATOM 547 C CA . THR A 1 71 ? 3.350 15.313 12.428 1.00 91.62 71 THR A CA 1
ATOM 548 C C . THR A 1 71 ? 4.162 15.810 11.227 1.00 91.62 71 THR A C 1
ATOM 550 O O . THR A 1 71 ? 5.378 15.914 11.346 1.00 91.62 71 THR A O 1
ATOM 553 N N . ASP A 1 72 ? 3.524 16.083 10.082 1.00 88.56 72 ASP A N 1
ATOM 554 C CA . ASP A 1 72 ? 4.178 16.465 8.821 1.00 88.56 72 ASP A CA 1
ATOM 555 C C . ASP A 1 72 ? 5.342 15.528 8.434 1.00 88.56 72 ASP A C 1
ATOM 557 O O . ASP A 1 72 ? 6.465 15.937 8.125 1.00 88.56 72 ASP A O 1
ATOM 561 N N . ALA A 1 73 ? 5.070 14.218 8.445 1.00 85.88 73 ALA A N 1
ATOM 562 C CA . ALA A 1 73 ? 6.054 13.206 8.058 1.00 85.88 73 ALA A CA 1
ATOM 563 C C . ALA A 1 73 ? 6.529 13.352 6.596 1.00 85.88 73 ALA A C 1
ATOM 565 O O . ALA A 1 73 ? 7.552 12.774 6.226 1.00 85.88 73 ALA A O 1
ATOM 566 N N . SER A 1 74 ? 5.844 14.154 5.772 1.00 83.00 74 SER A N 1
ATOM 567 C CA . SER A 1 74 ? 6.269 14.537 4.420 1.00 83.00 74 SER A CA 1
ATOM 568 C C . SER A 1 74 ? 7.679 15.122 4.393 1.00 83.00 74 SER A C 1
ATOM 570 O O . SER A 1 74 ? 8.420 14.856 3.451 1.00 83.00 74 SER A O 1
ATOM 572 N N . ALA A 1 75 ? 8.095 15.850 5.433 1.00 81.88 75 ALA A N 1
ATOM 573 C CA . ALA A 1 75 ? 9.456 16.375 5.524 1.00 81.88 75 ALA A CA 1
ATOM 574 C C . ALA A 1 75 ? 10.520 15.261 5.553 1.00 81.88 75 ALA A C 1
ATOM 576 O O . ALA A 1 75 ? 11.643 15.461 5.089 1.00 81.88 75 ALA A O 1
ATOM 577 N N . MET A 1 76 ? 10.167 14.064 6.039 1.00 82.88 76 MET A N 1
ATOM 578 C CA . MET A 1 76 ? 11.069 12.913 6.060 1.00 82.88 76 MET A CA 1
ATOM 579 C C . MET A 1 76 ? 11.349 12.369 4.653 1.00 82.88 76 MET A C 1
ATOM 581 O O . MET A 1 76 ? 12.415 11.798 4.421 1.00 82.88 76 MET A O 1
ATOM 585 N N . ILE A 1 77 ? 10.436 12.592 3.700 1.00 82.31 77 ILE A N 1
ATOM 586 C CA . ILE A 1 77 ? 10.605 12.173 2.302 1.00 82.31 77 ILE A CA 1
ATOM 587 C C . ILE A 1 77 ? 11.852 12.829 1.689 1.00 82.31 77 ILE A C 1
ATOM 589 O O . ILE A 1 77 ? 12.559 12.192 0.917 1.00 82.31 77 ILE A O 1
ATOM 593 N N . CYS A 1 78 ? 12.214 14.042 2.123 1.00 81.31 78 CYS A N 1
ATOM 594 C CA . CYS A 1 78 ? 13.422 14.740 1.672 1.00 81.31 78 CYS A CA 1
ATOM 595 C C . CYS A 1 78 ? 14.741 14.029 2.038 1.00 81.31 78 CYS A C 1
ATOM 597 O O . CYS A 1 78 ? 15.781 14.362 1.472 1.00 81.31 78 CYS A O 1
ATOM 599 N N . TYR A 1 79 ? 14.727 13.070 2.974 1.00 83.31 79 TYR A N 1
ATOM 600 C CA . TYR A 1 79 ? 15.901 12.250 3.301 1.00 83.31 79 TYR A CA 1
ATOM 601 C C . TYR A 1 79 ? 16.039 11.011 2.411 1.00 83.31 79 TYR A C 1
ATOM 603 O O . TYR A 1 79 ? 17.100 10.379 2.411 1.00 83.31 79 TYR A O 1
ATOM 611 N N . PHE A 1 80 ? 15.004 10.646 1.648 1.00 85.94 80 PHE A N 1
ATOM 612 C CA . PHE A 1 80 ? 15.123 9.576 0.667 1.00 85.94 80 PHE A CA 1
ATOM 613 C C . PHE A 1 80 ? 15.969 10.067 -0.505 1.00 85.94 80 PHE A C 1
ATOM 615 O O . PHE A 1 80 ? 15.688 11.080 -1.139 1.00 85.94 80 PHE A O 1
ATOM 622 N N . THR A 1 81 ? 17.057 9.348 -0.770 1.00 90.75 81 THR A N 1
ATOM 623 C CA . THR A 1 81 ? 17.943 9.660 -1.891 1.00 90.75 81 THR A CA 1
ATOM 624 C C . THR A 1 81 ? 17.480 8.932 -3.146 1.00 90.75 81 THR A C 1
ATOM 626 O O . THR A 1 81 ? 16.901 7.847 -3.070 1.00 90.75 81 THR A O 1
ATOM 629 N N . ARG A 1 82 ? 17.829 9.484 -4.313 1.00 89.06 82 ARG A N 1
ATOM 630 C CA . ARG A 1 82 ? 17.567 8.881 -5.629 1.00 89.06 82 ARG A CA 1
ATOM 631 C C . ARG A 1 82 ? 17.990 7.408 -5.718 1.00 89.06 82 ARG A C 1
ATOM 633 O O . ARG A 1 82 ? 17.306 6.609 -6.342 1.00 89.06 82 ARG A O 1
ATOM 640 N N . PHE A 1 83 ? 19.087 7.035 -5.057 1.00 91.31 83 PHE A N 1
ATOM 641 C CA . PHE A 1 83 ? 19.553 5.649 -5.011 1.00 91.31 83 PHE A CA 1
ATOM 642 C C . PHE A 1 83 ? 18.538 4.710 -4.340 1.00 91.31 83 PHE A C 1
ATOM 644 O O . PHE A 1 83 ? 18.283 3.611 -4.835 1.00 91.31 83 PHE A O 1
ATOM 651 N N . THR A 1 84 ? 17.933 5.144 -3.232 1.00 90.75 84 THR A N 1
ATOM 652 C CA . THR A 1 84 ? 16.908 4.369 -2.524 1.00 90.75 84 THR A CA 1
ATOM 653 C C . THR A 1 84 ? 15.643 4.233 -3.368 1.00 90.75 84 THR A C 1
ATOM 655 O O . THR A 1 84 ? 15.078 3.144 -3.436 1.00 90.75 84 THR A O 1
ATOM 658 N N . GLU A 1 85 ? 15.226 5.304 -4.048 1.00 89.50 85 GLU A N 1
ATOM 659 C CA . GLU A 1 85 ? 14.057 5.290 -4.937 1.00 89.50 85 GLU A CA 1
ATOM 660 C C . GLU A 1 85 ? 14.253 4.340 -6.128 1.00 89.50 85 GLU A C 1
ATOM 662 O O . GLU A 1 85 ? 13.405 3.483 -6.382 1.00 89.50 85 GLU A O 1
ATOM 667 N N . GLU A 1 86 ? 15.394 4.428 -6.819 1.00 93.00 86 GLU A N 1
ATOM 668 C CA . GLU A 1 86 ? 15.726 3.556 -7.954 1.00 93.00 86 GLU A CA 1
ATOM 669 C C . GLU A 1 86 ? 15.848 2.083 -7.519 1.00 93.00 86 GLU A C 1
ATOM 671 O O . GLU A 1 86 ? 15.352 1.181 -8.204 1.00 93.00 86 GLU A O 1
ATOM 676 N N . THR A 1 87 ? 16.436 1.824 -6.345 1.00 93.88 87 THR A N 1
ATOM 677 C CA . THR A 1 87 ? 16.528 0.469 -5.772 1.00 93.88 87 THR A CA 1
ATOM 678 C C . THR A 1 87 ? 15.144 -0.088 -5.428 1.00 93.88 87 THR A C 1
ATOM 680 O O . THR A 1 87 ? 14.847 -1.242 -5.742 1.00 93.88 87 THR A O 1
ATOM 683 N N . PHE A 1 88 ? 14.269 0.723 -4.827 1.00 90.62 88 PHE A N 1
ATOM 684 C CA . PHE A 1 88 ? 12.908 0.315 -4.473 1.00 90.62 88 PHE A CA 1
ATOM 685 C C . PHE A 1 88 ? 12.048 0.030 -5.710 1.00 90.62 88 PHE A C 1
ATOM 687 O O . PHE A 1 88 ? 11.369 -0.997 -5.768 1.00 90.62 88 PHE A O 1
ATOM 694 N N . ALA A 1 89 ? 12.127 0.883 -6.734 1.00 90.44 89 ALA A N 1
ATOM 695 C CA . ALA A 1 89 ? 11.438 0.663 -8.003 1.00 90.44 89 ALA A CA 1
ATOM 696 C C . ALA A 1 89 ? 11.904 -0.637 -8.682 1.00 90.44 89 ALA A C 1
ATOM 698 O O . ALA A 1 89 ? 11.080 -1.433 -9.139 1.00 90.44 89 ALA A O 1
ATOM 699 N N . THR A 1 90 ? 13.216 -0.893 -8.683 1.00 93.62 90 THR A N 1
ATOM 700 C CA . THR A 1 90 ? 13.797 -2.128 -9.231 1.00 93.62 90 THR A CA 1
ATOM 701 C C . THR A 1 90 ? 13.319 -3.365 -8.466 1.00 93.62 90 THR A C 1
ATOM 703 O O . THR A 1 90 ? 12.977 -4.376 -9.0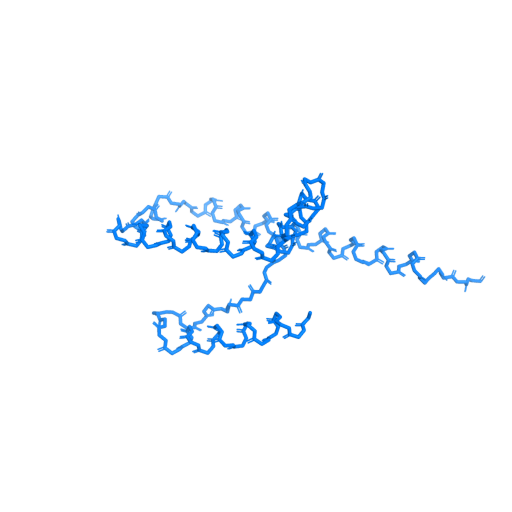79 1.00 93.62 90 THR A O 1
ATOM 706 N N . LEU A 1 91 ? 13.225 -3.287 -7.134 1.00 92.75 91 LEU A N 1
ATOM 707 C CA . LEU A 1 91 ? 12.718 -4.378 -6.301 1.00 92.75 91 LEU A CA 1
ATOM 708 C C . LEU A 1 91 ? 11.264 -4.730 -6.643 1.00 92.75 91 LEU A C 1
ATOM 710 O O . LEU A 1 91 ? 10.955 -5.901 -6.866 1.00 92.75 91 LEU A O 1
ATOM 714 N N . ILE A 1 92 ? 10.379 -3.731 -6.723 1.00 90.50 92 ILE A N 1
ATOM 715 C CA . ILE A 1 92 ? 8.973 -3.957 -7.094 1.00 90.50 92 ILE A CA 1
ATOM 716 C C . ILE A 1 92 ? 8.879 -4.564 -8.498 1.00 90.50 92 ILE A C 1
ATOM 718 O O . ILE A 1 92 ? 8.112 -5.505 -8.703 1.00 90.50 92 ILE A O 1
ATOM 722 N N . ALA A 1 93 ? 9.675 -4.072 -9.451 1.00 90.81 93 ALA A N 1
ATOM 723 C CA . ALA A 1 93 ? 9.692 -4.599 -10.813 1.00 90.81 93 ALA A CA 1
ATOM 724 C C . ALA A 1 93 ? 10.075 -6.090 -10.853 1.00 90.81 93 ALA A C 1
ATOM 726 O O . ALA A 1 93 ? 9.408 -6.879 -11.522 1.00 90.81 93 ALA A O 1
ATOM 727 N N . ILE A 1 94 ? 11.096 -6.498 -10.093 1.00 92.25 94 ILE A N 1
ATOM 728 C CA . ILE A 1 94 ? 11.514 -7.905 -9.996 1.00 92.25 94 ILE A CA 1
ATOM 729 C C . ILE A 1 94 ? 10.410 -8.772 -9.375 1.00 92.25 94 ILE A C 1
ATOM 731 O O . ILE A 1 94 ? 10.120 -9.849 -9.900 1.00 92.25 94 ILE A O 1
ATOM 735 N N . ILE A 1 95 ? 9.761 -8.306 -8.300 1.00 90.56 95 ILE A N 1
ATOM 736 C CA . ILE A 1 95 ? 8.639 -9.023 -7.666 1.00 90.56 95 ILE A CA 1
ATOM 737 C C . ILE A 1 95 ? 7.505 -9.239 -8.673 1.00 90.56 95 ILE A C 1
ATOM 739 O O . ILE A 1 95 ? 6.975 -10.345 -8.777 1.00 90.56 95 ILE A O 1
ATOM 743 N N . TYR A 1 96 ? 7.169 -8.212 -9.455 1.00 86.50 96 TYR A N 1
ATOM 744 C CA . TYR A 1 96 ? 6.098 -8.294 -10.444 1.00 86.50 96 TYR A CA 1
ATOM 745 C C . TYR A 1 96 ? 6.404 -9.309 -11.557 1.00 86.50 96 TYR A C 1
ATOM 747 O O . TYR A 1 96 ? 5.539 -10.103 -11.930 1.00 86.50 96 TYR A O 1
ATOM 755 N N . ILE A 1 97 ? 7.651 -9.343 -12.044 1.00 90.94 97 ILE A N 1
ATOM 756 C CA . ILE A 1 97 ? 8.107 -10.339 -13.027 1.00 90.94 97 ILE A CA 1
ATOM 757 C C . ILE A 1 97 ? 8.010 -11.757 -12.446 1.00 90.94 97 ILE A C 1
ATOM 759 O O . ILE A 1 97 ? 7.482 -12.657 -13.102 1.00 90.94 97 ILE A O 1
ATOM 763 N N . TYR A 1 98 ? 8.478 -11.959 -11.210 1.00 89.50 98 TYR A N 1
ATOM 764 C CA . TYR A 1 98 ? 8.410 -13.257 -10.534 1.00 89.50 98 TYR A CA 1
ATOM 765 C C . TYR A 1 98 ? 6.964 -13.749 -10.379 1.00 89.50 98 TYR A C 1
ATOM 767 O O . TYR A 1 98 ? 6.659 -14.902 -10.688 1.00 89.50 98 TYR A O 1
ATOM 775 N N . GLU A 1 99 ? 6.056 -12.870 -9.954 1.00 85.31 99 GLU A N 1
ATOM 776 C CA . GLU A 1 99 ? 4.641 -13.208 -9.804 1.00 85.31 99 GLU A CA 1
ATOM 777 C C . GLU A 1 99 ? 3.984 -13.548 -11.153 1.00 85.31 99 GLU A C 1
ATOM 779 O O . GLU A 1 99 ? 3.163 -14.465 -11.230 1.00 85.31 99 GLU A O 1
ATOM 784 N N . GLY A 1 100 ? 4.392 -12.871 -12.232 1.00 88.12 100 GLY A N 1
ATOM 785 C CA . GLY A 1 100 ? 3.974 -13.186 -13.599 1.00 88.12 100 GLY A CA 1
ATOM 786 C C . GLY A 1 100 ? 4.366 -14.603 -14.028 1.00 88.12 100 GLY A C 1
ATOM 787 O O . GLY A 1 100 ? 3.514 -15.363 -14.488 1.00 88.12 100 GLY A O 1
ATOM 788 N N . PHE A 1 101 ? 5.626 -14.998 -13.810 1.00 91.75 101 PHE A N 1
ATOM 789 C CA . PHE A 1 101 ? 6.075 -16.367 -14.093 1.00 91.75 101 PHE A CA 1
ATOM 790 C C . PHE A 1 101 ? 5.370 -17.406 -13.218 1.00 91.75 101 PHE A C 1
ATOM 792 O O . PHE A 1 101 ? 4.960 -18.446 -13.727 1.00 91.75 101 PHE A O 1
ATOM 799 N N . LYS A 1 102 ? 5.169 -17.125 -11.923 1.00 87.06 102 LYS A N 1
ATOM 800 C CA . LYS A 1 102 ? 4.432 -18.022 -11.018 1.00 87.06 102 LYS A CA 1
ATOM 801 C C . LYS A 1 102 ? 3.018 -18.307 -11.540 1.00 87.06 102 LYS A C 1
ATOM 803 O O . LYS A 1 102 ? 2.602 -19.461 -11.565 1.00 87.06 102 LYS A O 1
ATOM 808 N N . LYS A 1 103 ? 2.303 -17.275 -12.002 1.00 85.12 103 LYS A N 1
ATOM 809 C CA . LYS A 1 103 ? 0.964 -17.420 -12.602 1.00 85.12 103 LYS A CA 1
ATOM 810 C C . LYS A 1 103 ? 1.000 -18.197 -13.919 1.00 85.12 103 LYS A C 1
ATOM 812 O O . LYS A 1 103 ? 0.123 -19.020 -14.148 1.00 85.12 103 LYS A O 1
ATOM 817 N N . LEU A 1 104 ? 2.017 -17.981 -14.756 1.00 88.81 104 LEU A N 1
ATOM 818 C CA . LEU A 1 104 ? 2.187 -18.730 -16.005 1.00 88.81 104 LEU A CA 1
ATOM 819 C C . LEU A 1 104 ? 2.381 -20.232 -15.752 1.00 88.81 104 LEU A C 1
ATOM 821 O O . LEU A 1 104 ? 1.723 -21.045 -16.394 1.00 88.81 104 LEU A O 1
ATOM 825 N N . PHE A 1 105 ? 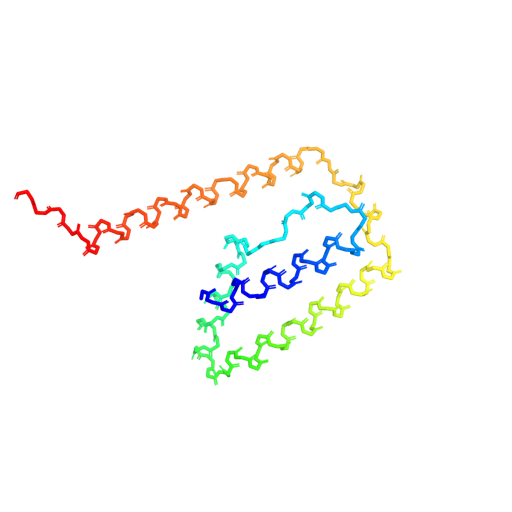3.251 -20.600 -14.807 1.00 89.94 105 PHE A N 1
ATOM 826 C CA . PHE A 1 105 ? 3.472 -22.005 -14.460 1.00 89.94 105 PHE A CA 1
ATOM 827 C C . PHE A 1 105 ? 2.231 -22.655 -13.841 1.00 89.94 105 PHE A C 1
ATOM 829 O O . PHE A 1 105 ? 1.954 -23.807 -14.149 1.00 89.94 105 PHE A O 1
ATOM 836 N N . HIS A 1 106 ? 1.457 -21.918 -13.039 1.00 86.31 106 HIS A N 1
ATOM 837 C CA . HIS A 1 106 ? 0.188 -22.418 -12.498 1.00 86.31 106 HIS A CA 1
ATOM 838 C C . HIS A 1 106 ? -0.803 -22.790 -13.610 1.00 86.31 106 HIS A C 1
ATOM 840 O O . HIS A 1 106 ? -1.417 -23.847 -13.566 1.00 86.31 106 HIS A O 1
ATOM 846 N N . ILE A 1 107 ? -0.913 -21.956 -14.650 1.00 88.69 107 ILE A N 1
ATOM 847 C CA . ILE A 1 107 ? -1.788 -22.233 -15.800 1.00 88.69 107 ILE A CA 1
ATOM 848 C C . ILE A 1 107 ? -1.309 -23.462 -16.584 1.00 88.69 107 ILE A C 1
ATOM 850 O O . ILE A 1 107 ? -2.130 -24.222 -17.090 1.00 88.69 107 ILE A O 1
ATOM 854 N N . LEU A 1 108 ? 0.008 -23.651 -16.703 1.00 87.31 108 LEU A N 1
ATOM 855 C CA . LEU A 1 108 ? 0.587 -24.800 -17.400 1.00 87.31 108 LEU A CA 1
ATOM 856 C C . LEU A 1 108 ? 0.312 -26.127 -16.674 1.00 87.31 108 LEU A C 1
ATOM 858 O O . LEU A 1 108 ? 0.155 -27.151 -17.333 1.00 87.31 108 LEU A O 1
ATOM 862 N N . ASP A 1 109 ? 0.258 -26.101 -15.341 1.00 83.62 109 ASP A N 1
ATOM 863 C CA . ASP A 1 109 ? -0.115 -27.256 -14.517 1.00 83.62 109 ASP A CA 1
ATOM 864 C C . ASP A 1 109 ? -1.624 -27.551 -14.605 1.00 83.62 109 ASP A C 1
ATOM 866 O O . ASP A 1 109 ? -2.013 -28.701 -14.794 1.00 83.62 109 ASP A O 1
ATOM 870 N N . ASP A 1 110 ? -2.469 -26.508 -14.575 1.00 85.12 110 ASP A N 1
ATOM 871 C CA . ASP A 1 110 ? -3.931 -26.630 -14.711 1.00 85.12 110 ASP A CA 1
ATOM 872 C C . ASP A 1 110 ? -4.367 -27.132 -16.105 1.00 85.12 110 ASP A C 1
ATOM 874 O O . ASP A 1 110 ? -5.360 -27.852 -16.234 1.00 85.12 110 ASP A O 1
ATOM 878 N N . TYR A 1 111 ? -3.635 -26.754 -17.159 1.00 82.88 111 TYR A N 1
ATOM 879 C CA . TYR A 1 111 ? -3.873 -27.176 -18.543 1.00 82.88 111 TYR A CA 1
ATOM 880 C C . TYR A 1 111 ? -2.627 -27.867 -19.107 1.00 82.88 111 TYR A C 1
ATOM 882 O O . TYR A 1 111 ? -1.911 -27.272 -19.926 1.00 82.88 111 TYR A O 1
ATOM 890 N N . PRO A 1 112 ? -2.355 -29.123 -18.701 1.00 77.38 112 PRO A N 1
ATOM 891 C CA . PRO A 1 112 ? -1.193 -29.840 -19.190 1.00 77.38 112 PRO A CA 1
ATOM 892 C C . PRO A 1 112 ? -1.300 -29.990 -20.708 1.00 77.38 112 PRO A C 1
ATOM 894 O O . PRO A 1 112 ? -2.314 -30.438 -21.249 1.00 77.38 112 PRO A O 1
ATOM 897 N N . ILE A 1 113 ? -0.242 -29.579 -21.406 1.00 76.69 113 ILE A N 1
ATOM 898 C CA . ILE A 1 113 ? -0.178 -29.642 -22.864 1.00 76.69 113 ILE A CA 1
ATOM 899 C C . ILE A 1 113 ? -0.135 -31.123 -23.256 1.00 76.69 113 ILE A C 1
ATOM 901 O O . ILE A 1 113 ? 0.905 -31.772 -23.151 1.00 76.69 113 ILE A O 1
ATOM 905 N N . HIS A 1 114 ? -1.267 -31.668 -23.697 1.00 62.19 114 HIS A N 1
ATOM 906 C CA . HIS A 1 114 ? -1.297 -32.958 -24.374 1.00 62.19 114 HIS A CA 1
ATOM 907 C C . HIS A 1 114 ? -0.673 -32.782 -25.765 1.00 62.19 114 HIS A C 1
ATOM 909 O O . HIS A 1 114 ? -1.283 -32.178 -26.648 1.00 62.19 114 HIS A O 1
ATOM 915 N N . ILE A 1 115 ? 0.562 -33.266 -25.925 1.00 56.41 115 ILE A N 1
ATOM 916 C CA . ILE A 1 115 ? 1.184 -33.554 -27.228 1.00 56.41 115 ILE A CA 1
ATOM 917 C C . ILE A 1 115 ? 0.763 -34.953 -27.666 1.00 56.41 115 ILE A C 1
ATOM 919 O O . ILE A 1 115 ? 0.798 -35.864 -26.806 1.00 56.41 115 ILE A O 1
#

Radius of gyration: 18.64 Å; chains: 1; bounding box: 36×51×42 Å

Sequence (115 aa):
AMEQMLGGAIGGILFALFSGQPLIILGATGPMLVFEEIVYTFCERVGLEYLSFRLWIGIWTMLFCLILVVTDASAMICYFTRFTEETFATLIAIIYIYEGFKKLFHILDDYPIHI